Protein AF-R7QI27-F1 (afdb_monomer_lite)

Secondary structure (DSSP, 8-state):
-HHHHHHHHHHHHHHHHHHHHHHHHTTS---S---TT---HHHHHHHHHHHHHHHIIIIIHHHHHHHHGGG-GGGGSHHHHHHHHHHHHSPPPTHHHHHHHHTT-HHHHHHHHHHHHHHHHHHHHHHHHHHHHHHHHHT-

pLDDT: mean 74.6, std 14.25, range [37.72, 90.75]

Radius of gyration: 18.49 Å; chains: 1; bounding box: 45×27×55 Å

Structure (mmCIF, N/CA/C/O backbone):
data_AF-R7QI27-F1
#
_entry.id   AF-R7QI27-F1
#
loop_
_atom_site.group_PDB
_atom_site.id
_atom_site.type_symbol
_atom_site.label_atom_id
_atom_site.label_alt_id
_atom_site.label_comp_id
_atom_site.label_asym_id
_atom_site.label_entity_id
_atom_site.label_seq_id
_atom_site.pdbx_PDB_ins_code
_atom_site.Cartn_x
_atom_site.Cartn_y
_atom_site.Cartn_z
_atom_site.occupancy
_atom_site.B_iso_or_equiv
_atom_site.auth_seq_id
_atom_site.auth_comp_id
_atom_site.auth_asym_id
_atom_site.auth_atom_id
_atom_site.pdbx_PDB_model_num
ATOM 1 N N . MET A 1 1 ? -4.244 11.883 -16.185 1.00 49.12 1 MET A N 1
ATOM 2 C CA . MET A 1 1 ? -4.451 12.188 -14.748 1.00 49.12 1 MET A CA 1
ATOM 3 C C . MET A 1 1 ? -5.918 12.155 -14.325 1.00 49.12 1 MET A C 1
ATOM 5 O O . MET A 1 1 ? -6.223 11.434 -13.387 1.00 49.12 1 MET A O 1
ATOM 9 N N . PHE A 1 2 ? -6.829 12.862 -15.005 1.00 56.78 2 PHE A N 1
ATOM 10 C CA . PHE A 1 2 ? -8.243 12.945 -14.595 1.00 56.78 2 PHE A CA 1
ATOM 11 C C . PHE A 1 2 ? -8.963 11.580 -14.557 1.00 56.78 2 PHE A C 1
ATOM 13 O O . PHE A 1 2 ? -9.609 11.256 -13.568 1.00 56.78 2 PHE A O 1
ATOM 20 N N . SER A 1 3 ? -8.750 10.721 -15.561 1.00 50.72 3 SER A N 1
ATOM 21 C CA . SER A 1 3 ? -9.320 9.362 -15.581 1.00 50.72 3 SER A CA 1
ATOM 22 C C . SER A 1 3 ? -8.755 8.452 -14.484 1.00 50.72 3 SER A C 1
ATOM 24 O O . SER A 1 3 ? -9.487 7.648 -13.924 1.00 50.72 3 SER A O 1
ATOM 26 N N . ALA A 1 4 ? -7.476 8.604 -14.115 1.00 54.66 4 ALA A N 1
ATOM 27 C CA . ALA A 1 4 ? -6.873 7.838 -13.020 1.00 54.66 4 ALA A CA 1
ATOM 28 C C . ALA A 1 4 ? -7.435 8.269 -11.656 1.00 54.66 4 ALA A C 1
ATOM 30 O O . ALA A 1 4 ? -7.726 7.420 -10.820 1.00 54.66 4 ALA A O 1
ATOM 31 N N . LEU A 1 5 ? -7.664 9.572 -11.462 1.00 57.69 5 LEU A N 1
ATOM 32 C CA . LEU A 1 5 ? -8.346 10.106 -10.280 1.00 57.69 5 LEU A CA 1
ATOM 33 C C . LEU A 1 5 ? -9.806 9.642 -10.200 1.00 57.69 5 LEU A C 1
ATOM 35 O O . LEU A 1 5 ? -10.283 9.329 -9.113 1.00 57.69 5 LEU A O 1
ATOM 39 N N . GLN A 1 6 ? -10.501 9.548 -11.335 1.00 61.34 6 GLN A N 1
ATOM 40 C CA . GLN A 1 6 ? -11.878 9.056 -11.400 1.00 61.34 6 GLN A CA 1
ATOM 41 C C . GLN A 1 6 ? -11.967 7.560 -11.057 1.00 61.34 6 GLN A C 1
ATOM 43 O O . GLN A 1 6 ? -12.797 7.164 -10.237 1.00 61.34 6 GLN A O 1
ATOM 48 N N . THR A 1 7 ? -11.071 6.738 -11.611 1.00 65.81 7 THR A N 1
ATOM 49 C CA . THR A 1 7 ? -10.978 5.309 -11.277 1.00 65.81 7 THR A CA 1
ATOM 50 C C . THR A 1 7 ? -10.586 5.108 -9.816 1.00 65.81 7 THR A C 1
ATOM 52 O O . THR A 1 7 ? -11.223 4.315 -9.122 1.00 65.81 7 THR A O 1
ATOM 55 N N . LEU A 1 8 ? -9.615 5.878 -9.310 1.00 59.06 8 LEU A N 1
ATOM 56 C CA . LEU A 1 8 ? -9.258 5.874 -7.892 1.00 59.06 8 LEU A CA 1
ATOM 57 C C . LEU A 1 8 ? -10.476 6.218 -7.036 1.00 59.06 8 LEU A C 1
ATOM 59 O O . LEU A 1 8 ? -10.808 5.432 -6.160 1.00 59.06 8 LEU A O 1
ATOM 63 N N . GLY A 1 9 ? -11.196 7.303 -7.341 1.00 60.84 9 GLY A N 1
ATOM 64 C CA . GLY A 1 9 ? -12.394 7.735 -6.615 1.00 60.84 9 GLY A CA 1
ATOM 65 C C . GLY A 1 9 ? -13.500 6.677 -6.554 1.00 60.84 9 GLY A C 1
ATOM 66 O O . GLY A 1 9 ? -14.104 6.491 -5.498 1.00 60.84 9 GLY A O 1
ATOM 67 N N . SER A 1 10 ? -13.714 5.914 -7.631 1.00 64.12 10 SER A N 1
ATOM 68 C CA . SER A 1 10 ? -14.686 4.808 -7.630 1.00 64.12 10 SER A CA 1
ATOM 69 C C . SER A 1 10 ? -14.330 3.692 -6.631 1.00 64.12 10 SER A C 1
ATOM 71 O O . SER A 1 10 ? -15.219 3.118 -6.003 1.00 64.12 10 SER A O 1
ATOM 73 N N . GLY A 1 11 ? -13.035 3.460 -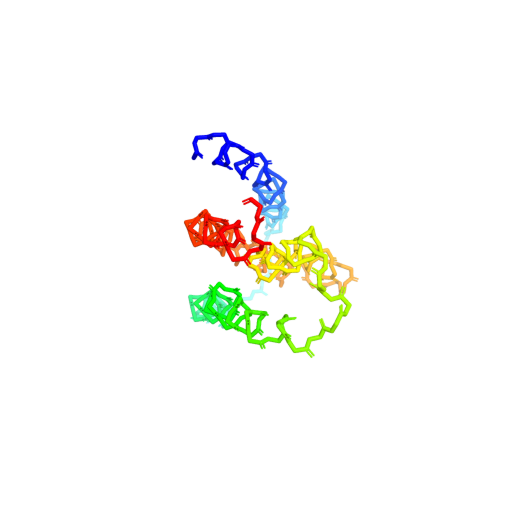6.382 1.00 61.09 11 GLY A N 1
ATOM 74 C CA . GLY A 1 11 ? -12.541 2.500 -5.389 1.00 61.09 11 GLY A CA 1
ATOM 75 C C . GLY A 1 11 ? -12.686 2.944 -3.925 1.00 61.09 11 GLY A C 1
ATOM 76 O O . GLY A 1 11 ? -12.561 2.112 -3.025 1.00 61.09 11 GLY A O 1
ATOM 77 N N . TYR A 1 12 ? -12.979 4.224 -3.654 1.00 65.75 12 TYR A N 1
ATOM 78 C CA . TYR A 1 12 ? -13.211 4.726 -2.285 1.00 65.75 12 TYR A CA 1
ATOM 79 C C . TYR A 1 12 ? -14.634 4.505 -1.801 1.00 65.75 12 TYR A C 1
ATOM 81 O O . TYR A 1 12 ? -14.857 4.472 -0.591 1.00 65.75 12 TYR A O 1
ATOM 89 N N . SER A 1 13 ? -15.593 4.369 -2.719 1.00 68.75 13 SER A N 1
ATOM 90 C CA . SER A 1 13 ? -17.008 4.238 -2.373 1.00 68.75 13 SER A CA 1
ATOM 91 C C . SER A 1 13 ? -17.271 3.078 -1.392 1.00 68.75 13 SER A C 1
ATOM 93 O O . SER A 1 13 ? -17.897 3.328 -0.360 1.00 68.75 13 SER A O 1
ATOM 95 N N . PRO A 1 14 ? -16.704 1.865 -1.576 1.00 67.06 14 PRO A N 1
ATOM 96 C CA . PRO A 1 14 ? -16.875 0.770 -0.618 1.00 67.06 14 PRO A CA 1
ATOM 97 C C . PRO A 1 14 ? -16.292 1.073 0.769 1.00 67.06 14 PRO A C 1
ATOM 99 O O . PRO A 1 14 ? -16.938 0.782 1.773 1.00 67.06 14 PRO A O 1
ATOM 102 N N . ALA A 1 15 ? -15.119 1.716 0.852 1.00 64.38 15 ALA A N 1
ATOM 103 C CA . ALA A 1 15 ? -14.522 2.114 2.133 1.00 64.38 15 ALA A CA 1
ATOM 104 C C . ALA A 1 15 ? -15.376 3.153 2.864 1.00 64.38 15 ALA A C 1
ATOM 106 O O . ALA A 1 15 ? -15.593 3.039 4.070 1.00 64.38 15 ALA A O 1
ATOM 107 N N . ALA A 1 16 ? -15.869 4.157 2.136 1.00 65.31 16 ALA A N 1
ATOM 108 C CA . ALA A 1 16 ? -16.729 5.191 2.692 1.00 65.31 16 ALA A CA 1
ATOM 109 C C . ALA A 1 16 ? -18.035 4.591 3.228 1.00 65.31 16 ALA A C 1
ATOM 111 O O . ALA A 1 16 ? -18.414 4.884 4.361 1.00 65.31 16 ALA A O 1
ATOM 112 N N . VAL A 1 17 ? -18.674 3.696 2.464 1.00 73.31 17 VAL A N 1
ATOM 113 C CA . VAL A 1 17 ? -19.886 2.975 2.883 1.00 73.31 17 VAL A CA 1
ATOM 114 C C . VAL A 1 17 ? -19.615 2.096 4.101 1.00 73.31 17 VAL A C 1
ATOM 116 O O . VAL A 1 17 ? -20.404 2.114 5.038 1.00 73.31 17 VAL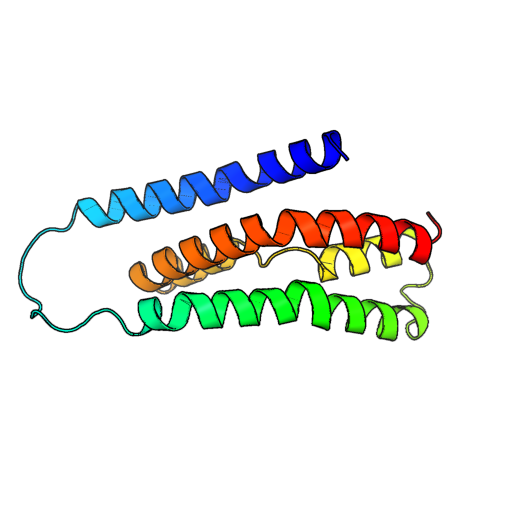 A O 1
ATOM 119 N N . LEU A 1 18 ? -18.492 1.378 4.143 1.00 68.56 18 LEU A N 1
ATOM 120 C CA . LEU A 1 18 ? -18.145 0.496 5.260 1.00 68.56 18 LEU A CA 1
ATOM 121 C C . LEU A 1 18 ? -17.890 1.282 6.555 1.00 68.56 18 LEU A C 1
ATOM 123 O O . LEU A 1 18 ? -18.286 0.852 7.638 1.00 68.56 18 LEU A O 1
ATOM 127 N N . ILE A 1 19 ? -17.301 2.473 6.453 1.00 66.31 19 ILE A N 1
ATOM 128 C CA . ILE A 1 19 ? -17.105 3.377 7.595 1.00 66.31 19 ILE A CA 1
ATOM 129 C C . ILE A 1 19 ? -18.412 4.017 8.035 1.00 66.31 19 ILE A C 1
ATOM 131 O O . ILE A 1 19 ? -18.650 4.118 9.237 1.00 66.31 19 ILE A O 1
ATOM 135 N N . LEU A 1 20 ? -19.261 4.432 7.096 1.00 66.25 20 LEU A N 1
ATOM 136 C CA . LEU A 1 20 ? -20.600 4.934 7.398 1.00 66.25 20 LEU A CA 1
ATOM 137 C C . LEU A 1 20 ? -21.441 3.857 8.087 1.00 66.25 20 LEU A C 1
ATOM 139 O O . LEU A 1 20 ? -22.011 4.126 9.139 1.00 66.25 20 LEU A O 1
ATOM 143 N N . ALA A 1 21 ? -21.446 2.633 7.562 1.00 68.50 21 ALA A N 1
ATOM 144 C CA . ALA A 1 21 ? -22.136 1.488 8.145 1.00 68.50 21 ALA A CA 1
ATOM 145 C C . ALA A 1 21 ? -21.595 1.156 9.543 1.00 68.50 21 ALA A C 1
ATOM 147 O O . ALA A 1 21 ? -22.374 1.044 10.487 1.00 68.50 21 ALA A O 1
ATOM 148 N N . GLY A 1 22 ? -20.270 1.095 9.713 1.00 64.38 22 GLY A N 1
ATOM 149 C CA . GLY A 1 22 ? -19.646 0.893 11.022 1.00 64.38 22 GLY A CA 1
ATOM 150 C C . GLY A 1 22 ? -19.937 2.034 12.005 1.00 64.38 22 GLY A C 1
ATOM 151 O O . GLY A 1 22 ? -20.145 1.798 13.192 1.00 64.38 22 GLY A O 1
ATOM 152 N N . SER A 1 23 ? -20.010 3.280 11.527 1.00 59.34 23 SER A N 1
ATOM 153 C CA . SER A 1 23 ? -20.334 4.445 12.358 1.00 59.34 23 SER A CA 1
ATOM 154 C C . SER A 1 23 ? -21.815 4.523 12.734 1.00 59.34 23 SER A C 1
ATOM 156 O O . SER A 1 23 ? -22.126 5.037 13.807 1.00 59.34 23 SER A O 1
ATOM 158 N N . LEU A 1 24 ? -22.717 4.046 11.873 1.00 61.09 24 LEU A N 1
ATOM 159 C CA . LEU A 1 24 ? -24.152 3.961 12.146 1.00 61.09 24 LEU A CA 1
ATOM 160 C C . LEU A 1 24 ? -24.464 2.808 13.104 1.00 61.09 24 LEU A C 1
ATOM 162 O O . LEU A 1 24 ? -25.204 3.014 14.062 1.00 61.09 24 LEU A O 1
ATOM 166 N N . ALA A 1 25 ? -23.837 1.642 12.915 1.00 60.12 25 ALA A N 1
ATOM 167 C CA . ALA A 1 25 ? -23.970 0.497 13.818 1.00 60.12 25 ALA A CA 1
ATOM 168 C C . ALA A 1 25 ? -23.556 0.849 15.259 1.00 60.12 25 ALA A C 1
ATOM 170 O O . ALA A 1 25 ? -24.221 0.459 16.213 1.00 60.12 25 ALA A O 1
ATOM 171 N N . ARG A 1 26 ? -22.523 1.685 15.421 1.00 57.59 26 ARG A N 1
ATOM 172 C CA . ARG A 1 26 ? -22.037 2.144 16.733 1.00 57.59 26 ARG A CA 1
ATOM 173 C C . ARG A 1 26 ? -23.018 3.045 17.492 1.00 57.59 26 ARG A C 1
ATOM 175 O O . ARG A 1 26 ? -22.868 3.219 18.693 1.00 57.59 26 ARG A O 1
ATOM 182 N N . LYS A 1 27 ? -24.000 3.655 16.817 1.00 49.34 27 LYS A N 1
ATOM 183 C CA . LYS A 1 27 ? -24.961 4.577 17.449 1.00 49.34 27 LYS A CA 1
ATOM 184 C C . LYS A 1 27 ? -26.180 3.870 18.055 1.00 49.34 27 LYS A C 1
ATOM 186 O O . LYS A 1 27 ? -26.970 4.528 18.722 1.00 49.34 27 LYS A O 1
ATOM 191 N N . VAL A 1 28 ? -26.330 2.562 17.832 1.00 47.75 28 VAL A N 1
ATOM 192 C CA . VAL A 1 28 ? -27.443 1.756 18.370 1.00 47.75 28 VAL A CA 1
ATOM 193 C C . VAL A 1 28 ? -27.161 1.271 19.800 1.00 47.75 28 VAL A C 1
ATOM 195 O O . VAL A 1 28 ? -28.078 0.859 20.502 1.00 47.75 28 VAL A O 1
ATOM 198 N N . GLU A 1 29 ? -25.927 1.408 20.289 1.00 48.12 29 GLU A N 1
ATOM 199 C CA . GLU A 1 29 ? -25.576 1.101 21.677 1.00 48.12 29 GLU A CA 1
ATOM 200 C C . GLU A 1 29 ? -25.478 2.394 22.508 1.00 48.12 29 GLU A C 1
ATOM 202 O O . GLU A 1 29 ? -24.510 3.145 22.430 1.00 48.12 29 GLU A O 1
ATOM 207 N N . THR A 1 30 ? -26.499 2.690 23.315 1.00 45.38 30 THR A N 1
ATOM 208 C CA . THR A 1 30 ? -26.415 3.607 24.473 1.00 45.38 30 THR A CA 1
ATOM 209 C C . THR A 1 30 ? -27.428 3.164 25.539 1.00 45.38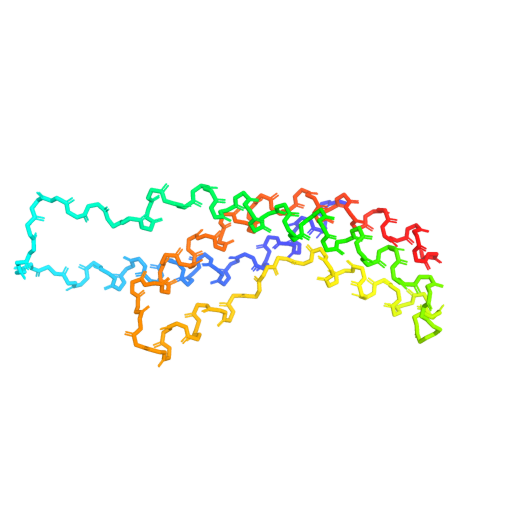 30 THR A C 1
ATOM 211 O O . THR A 1 30 ? -28.505 2.712 25.156 1.00 45.38 30 THR A O 1
ATOM 214 N N . PRO A 1 31 ? -27.219 3.394 26.854 1.00 54.16 31 PRO A N 1
ATOM 215 C CA . PRO A 1 31 ? -25.973 3.539 27.619 1.00 54.16 31 PRO A CA 1
ATOM 216 C C . PRO A 1 31 ? -26.010 2.765 28.964 1.00 54.16 31 PRO A C 1
ATOM 218 O O . PRO A 1 31 ? -26.871 3.031 29.794 1.00 54.16 31 PRO A O 1
ATOM 221 N N . THR A 1 32 ? -25.016 1.934 29.289 1.00 43.31 32 THR A N 1
ATOM 222 C CA . THR A 1 32 ? -24.729 1.620 30.707 1.00 43.31 32 THR A CA 1
ATOM 223 C C . THR A 1 32 ? -23.255 1.297 30.923 1.00 43.31 32 THR A C 1
ATOM 225 O O . THR A 1 32 ? -22.777 0.240 30.534 1.00 43.31 32 THR A O 1
ATOM 228 N N . SER A 1 33 ? -22.591 2.204 31.644 1.00 45.28 33 SER A N 1
ATOM 229 C CA . SER A 1 33 ? -21.391 1.970 32.456 1.00 45.28 33 SER A CA 1
ATOM 230 C C . SER A 1 33 ? -20.040 1.785 31.748 1.00 45.28 33 SER A C 1
ATOM 232 O O . SER A 1 33 ? -19.539 0.675 31.616 1.00 45.28 33 SER A O 1
ATOM 234 N N . SER A 1 34 ? -19.354 2.900 31.485 1.00 40.25 34 SER A N 1
ATOM 235 C CA . SER A 1 34 ? -17.894 2.971 31.661 1.00 40.25 34 SER A CA 1
ATOM 236 C C . SER A 1 34 ? -17.451 4.426 31.867 1.00 40.25 34 SER A C 1
ATOM 238 O O . SER A 1 34 ? -17.920 5.334 31.187 1.00 40.25 34 SER A O 1
ATOM 240 N N . ALA A 1 35 ? -16.600 4.623 32.871 1.00 40.41 35 ALA A N 1
ATOM 241 C CA . ALA A 1 35 ? -16.184 5.875 33.498 1.00 40.41 35 ALA A CA 1
ATOM 242 C C . ALA A 1 35 ? -15.626 6.974 32.553 1.00 40.41 35 ALA A C 1
ATOM 244 O O . ALA A 1 35 ? -15.104 6.672 31.477 1.00 40.41 35 ALA A O 1
ATOM 245 N N . PRO A 1 36 ? -15.653 8.257 32.977 1.00 37.72 36 PRO A N 1
ATOM 246 C CA . PRO A 1 36 ? -15.008 9.359 32.267 1.00 37.72 36 PRO A CA 1
ATOM 247 C C . PRO A 1 36 ? -13.482 9.240 32.407 1.00 37.72 36 PRO A C 1
ATOM 249 O O . PRO A 1 36 ? -12.913 9.634 33.420 1.00 37.72 36 PRO A O 1
ATOM 252 N N . GLY A 1 37 ? -12.802 8.668 31.410 1.00 41.16 37 GLY A N 1
ATOM 253 C CA . GLY A 1 37 ? -11.335 8.607 31.422 1.00 41.16 37 GLY A CA 1
ATOM 254 C C . GLY A 1 37 ? -10.675 7.778 30.322 1.00 41.16 37 GLY A C 1
ATOM 255 O O . GLY A 1 37 ? -9.548 8.082 29.939 1.00 41.16 37 GLY A O 1
ATOM 256 N N . GLU A 1 38 ? -11.350 6.782 29.746 1.00 40.03 38 GLU A N 1
ATOM 257 C CA . GLU A 1 38 ? -10.756 5.964 28.680 1.00 40.03 38 GLU A CA 1
ATOM 258 C C . GLU A 1 38 ? -11.003 6.564 27.294 1.00 40.03 38 GLU A C 1
ATOM 260 O O . GLU A 1 38 ? -11.748 6.044 26.464 1.00 40.03 38 GLU A O 1
ATOM 265 N N . VAL A 1 39 ? -10.321 7.672 27.007 1.00 48.38 39 VAL A N 1
ATOM 266 C CA . VAL A 1 39 ? -10.056 8.050 25.616 1.00 48.38 39 VAL A CA 1
ATOM 267 C C . VAL A 1 39 ? -9.188 6.930 25.045 1.00 48.38 39 VAL A C 1
ATOM 269 O O . VAL A 1 39 ? -7.998 6.853 25.352 1.00 48.38 39 VAL A O 1
ATOM 272 N N . SER A 1 40 ? -9.803 5.999 24.306 1.00 53.66 40 SER A N 1
ATOM 273 C CA . SER A 1 40 ? -9.177 4.758 23.848 1.00 53.66 40 SER A CA 1
ATOM 274 C C . SER A 1 40 ? -7.787 5.062 23.288 1.00 53.66 40 SER A C 1
ATOM 276 O O . SER A 1 40 ? -7.661 5.800 22.313 1.00 53.66 40 SER A O 1
ATOM 278 N N . SER A 1 41 ? -6.736 4.511 23.899 1.00 50.72 41 SER A N 1
ATOM 279 C CA . SER A 1 41 ? -5.315 4.743 23.569 1.00 50.72 41 SER A CA 1
ATOM 280 C C . SER A 1 41 ? -4.977 4.599 22.073 1.00 50.72 41 SER A C 1
ATOM 282 O O . SER A 1 41 ? -3.982 5.134 21.582 1.00 50.72 41 SER A O 1
ATOM 284 N N . LEU A 1 42 ? -5.848 3.914 21.333 1.00 53.94 42 LEU A N 1
ATOM 285 C CA . LEU A 1 42 ? -5.858 3.767 19.885 1.00 53.94 42 LEU A CA 1
ATOM 286 C C . LEU A 1 42 ? -6.133 5.088 19.141 1.00 53.94 42 LEU A C 1
ATOM 288 O O . LEU A 1 42 ? -5.443 5.364 18.166 1.00 53.94 42 LEU A O 1
ATOM 292 N N . GLN A 1 43 ? -7.047 5.944 19.619 1.00 54.88 43 GLN A N 1
ATOM 293 C CA . GLN A 1 43 ? -7.334 7.264 19.032 1.00 54.88 43 GLN A CA 1
ATOM 294 C C . GLN A 1 43 ? -6.131 8.211 19.112 1.00 54.88 43 GLN A C 1
ATOM 296 O O . GLN A 1 43 ? -5.803 8.865 18.126 1.00 54.88 43 GLN A O 1
ATOM 301 N N . LEU A 1 44 ? -5.415 8.226 20.241 1.00 55.56 44 LEU A N 1
ATOM 302 C CA . LEU A 1 44 ? -4.175 9.001 20.401 1.00 55.56 44 LEU A CA 1
ATOM 303 C C . LEU A 1 44 ? -3.030 8.490 19.507 1.00 55.56 44 LEU A C 1
ATOM 305 O O . LEU A 1 44 ? -2.127 9.248 19.154 1.00 55.56 44 LEU A O 1
ATOM 309 N N . ARG A 1 45 ? -3.061 7.211 19.112 1.00 68.31 45 ARG A N 1
ATOM 310 C CA . ARG A 1 45 ? -2.059 6.589 18.230 1.00 68.31 45 ARG A CA 1
ATOM 311 C C . ARG A 1 45 ? -2.422 6.646 16.745 1.00 68.31 45 ARG A C 1
ATOM 313 O O . ARG A 1 45 ? -1.538 6.410 15.923 1.00 68.31 45 ARG A O 1
ATOM 320 N N . MET A 1 46 ? -3.661 7.007 16.399 1.00 70.12 46 MET A N 1
ATOM 321 C CA . MET A 1 46 ? -4.155 7.132 15.020 1.00 70.12 46 MET A CA 1
ATOM 322 C C . MET A 1 46 ? -3.195 7.882 14.083 1.00 70.12 46 MET A C 1
ATOM 324 O O . MET A 1 46 ? -2.806 7.295 13.075 1.00 70.12 46 MET A O 1
ATOM 328 N N . PRO A 1 47 ? -2.745 9.122 14.379 1.00 79.31 47 PRO A N 1
ATOM 329 C CA . PRO A 1 47 ? -1.899 9.862 13.442 1.00 79.31 47 PRO A CA 1
ATOM 330 C C . PRO A 1 47 ? -0.530 9.200 13.251 1.00 79.31 47 PRO A C 1
ATOM 332 O O . PRO A 1 47 ? -0.035 9.123 12.131 1.00 79.31 47 PRO A O 1
ATOM 335 N N . ARG A 1 48 ? 0.062 8.647 14.320 1.00 83.62 48 ARG A N 1
ATOM 336 C CA . ARG A 1 48 ? 1.344 7.928 14.237 1.00 83.62 48 ARG A CA 1
ATOM 337 C C . ARG A 1 48 ? 1.223 6.658 13.397 1.00 83.62 48 ARG A C 1
ATOM 339 O O . ARG A 1 48 ? 2.104 6.391 12.587 1.00 83.62 48 ARG A O 1
ATOM 346 N N . LEU A 1 49 ? 0.135 5.904 13.562 1.00 82.25 49 LEU A N 1
ATOM 347 C CA . LEU A 1 49 ? -0.138 4.701 12.772 1.00 82.25 49 LEU A CA 1
ATOM 348 C C . LEU A 1 49 ? -0.377 5.035 11.299 1.00 82.25 49 LEU A C 1
ATOM 350 O O . LEU A 1 49 ? 0.212 4.392 10.439 1.00 82.25 49 LEU A O 1
ATOM 354 N N . VAL A 1 50 ? -1.177 6.062 11.002 1.00 84.81 50 VAL A N 1
ATOM 355 C CA . VAL A 1 50 ? -1.419 6.522 9.626 1.00 84.81 50 VAL A CA 1
ATOM 356 C C . VAL A 1 50 ? -0.108 6.917 8.950 1.00 84.81 50 VAL A C 1
ATOM 358 O O . VAL A 1 50 ? 0.149 6.475 7.831 1.00 84.81 50 VAL A O 1
ATOM 361 N N . ILE A 1 51 ? 0.742 7.698 9.624 1.00 86.94 51 ILE A N 1
ATOM 362 C CA . ILE A 1 51 ? 2.049 8.106 9.091 1.00 86.94 51 ILE A CA 1
ATOM 363 C C . ILE A 1 51 ? 2.946 6.885 8.868 1.00 86.94 51 ILE A C 1
ATOM 365 O O . ILE A 1 51 ? 3.495 6.730 7.781 1.00 86.94 51 ILE A O 1
ATOM 369 N N . ALA A 1 52 ? 3.062 5.991 9.854 1.00 87.00 52 ALA A N 1
ATOM 370 C CA . ALA A 1 52 ? 3.896 4.795 9.742 1.00 87.00 52 ALA A CA 1
ATOM 371 C C . ALA A 1 52 ? 3.448 3.882 8.589 1.00 87.00 52 ALA A C 1
ATOM 373 O O . ALA A 1 52 ? 4.279 3.443 7.795 1.00 87.00 52 ALA A O 1
ATOM 374 N N . ILE A 1 53 ? 2.139 3.641 8.456 1.00 87.12 53 ILE A N 1
ATOM 375 C CA . ILE A 1 53 ? 1.570 2.853 7.356 1.00 87.12 53 ILE A CA 1
ATOM 376 C C . ILE A 1 53 ? 1.844 3.545 6.020 1.00 87.12 53 ILE A C 1
ATOM 378 O O . ILE A 1 53 ? 2.275 2.884 5.079 1.00 87.12 53 ILE A O 1
ATOM 382 N N . SER A 1 54 ? 1.645 4.863 5.947 1.00 86.88 54 SER A N 1
ATOM 383 C CA . SER A 1 54 ? 1.842 5.637 4.717 1.00 86.88 54 SER A CA 1
ATOM 384 C C . SER A 1 54 ? 3.302 5.625 4.262 1.00 86.88 54 SER A C 1
ATOM 386 O O . SER A 1 54 ? 3.567 5.370 3.094 1.00 86.88 54 SER A O 1
ATOM 388 N N . ILE A 1 55 ? 4.262 5.824 5.170 1.00 88.94 55 ILE A N 1
ATOM 389 C CA . ILE A 1 55 ? 5.697 5.752 4.853 1.00 88.94 55 ILE A CA 1
ATOM 390 C C . ILE A 1 55 ? 6.070 4.339 4.403 1.00 88.94 55 ILE A C 1
ATOM 392 O O . ILE A 1 55 ? 6.726 4.157 3.377 1.00 88.94 55 ILE A O 1
ATOM 396 N N . CYS A 1 56 ? 5.634 3.322 5.146 1.00 88.81 56 CYS A N 1
ATOM 397 C CA . CYS A 1 56 ? 5.977 1.943 4.830 1.00 88.81 56 CYS A CA 1
ATOM 398 C C . CYS A 1 56 ? 5.422 1.525 3.458 1.00 88.81 56 CYS A C 1
ATOM 400 O O . CYS A 1 56 ? 6.131 0.907 2.667 1.00 88.81 56 CYS A O 1
ATOM 402 N N . ARG A 1 57 ? 4.184 1.925 3.138 1.00 88.12 57 ARG A N 1
ATOM 403 C CA . ARG A 1 57 ? 3.513 1.572 1.881 1.00 88.12 57 ARG A CA 1
ATOM 404 C C . ARG A 1 57 ? 3.940 2.407 0.686 1.00 88.12 57 ARG A C 1
ATOM 406 O O . ARG A 1 57 ? 4.188 1.839 -0.364 1.00 88.12 57 ARG A O 1
ATOM 413 N N . PHE A 1 58 ? 4.030 3.725 0.820 1.00 88.06 58 PHE A N 1
ATOM 414 C CA . PHE A 1 58 ? 4.261 4.607 -0.328 1.00 88.06 58 PHE A CA 1
ATOM 415 C C . PHE A 1 58 ? 5.735 4.965 -0.545 1.00 88.06 58 PHE A C 1
ATOM 417 O O . PHE A 1 58 ? 6.056 5.571 -1.563 1.00 88.06 58 PHE A O 1
ATOM 424 N N . ILE A 1 59 ? 6.632 4.596 0.378 1.00 88.81 59 ILE A N 1
ATOM 425 C CA . ILE A 1 59 ? 8.072 4.872 0.265 1.00 88.81 59 ILE A CA 1
ATOM 426 C C . ILE A 1 59 ? 8.882 3.579 0.368 1.00 88.81 59 ILE A C 1
ATOM 428 O O . ILE A 1 59 ? 9.571 3.213 -0.579 1.00 88.81 59 ILE A O 1
ATOM 432 N N . ILE A 1 60 ? 8.794 2.859 1.492 1.00 90.75 60 ILE A N 1
ATOM 433 C CA . ILE A 1 60 ? 9.681 1.709 1.751 1.00 90.75 60 ILE A CA 1
ATOM 434 C C . ILE A 1 60 ? 9.407 0.561 0.771 1.00 90.75 60 ILE A C 1
ATOM 436 O O . ILE A 1 60 ? 10.335 0.069 0.130 1.00 90.75 60 ILE A O 1
ATOM 440 N N . LEU A 1 61 ? 8.144 0.151 0.627 1.00 90.38 61 LEU A N 1
ATOM 441 C CA . LEU A 1 61 ? 7.750 -0.932 -0.278 1.00 90.38 61 LEU A CA 1
ATOM 442 C C . LEU A 1 61 ? 8.123 -0.677 -1.752 1.00 90.38 61 LEU A C 1
ATOM 444 O O . LEU A 1 61 ? 8.758 -1.549 -2.345 1.00 90.38 61 LEU A O 1
ATOM 448 N N . PRO A 1 62 ? 7.790 0.478 -2.363 1.00 88.94 62 PRO A N 1
ATOM 449 C CA . PRO A 1 62 ? 8.148 0.735 -3.755 1.00 88.94 62 PRO A CA 1
ATOM 450 C C . PRO A 1 62 ? 9.661 0.855 -3.960 1.00 88.94 62 PRO A C 1
ATOM 452 O O . PRO A 1 62 ? 10.167 0.368 -4.969 1.00 88.94 62 PRO A O 1
ATOM 455 N N . LEU A 1 63 ? 10.411 1.411 -3.000 1.00 89.31 63 LEU A N 1
ATOM 456 C CA . LEU A 1 63 ? 11.877 1.412 -3.062 1.00 89.31 63 LEU A CA 1
ATOM 457 C C . LEU A 1 63 ? 12.447 -0.010 -3.034 1.00 89.31 63 LEU A C 1
ATOM 459 O O . LEU A 1 63 ? 13.318 -0.340 -3.838 1.00 89.31 63 LEU A O 1
ATOM 463 N N . LEU A 1 64 ? 11.934 -0.873 -2.153 1.00 90.50 64 LEU A N 1
ATOM 464 C CA . LEU A 1 64 ? 12.314 -2.285 -2.125 1.00 90.50 64 LEU A CA 1
ATOM 465 C C . LEU A 1 64 ? 11.978 -2.981 -3.445 1.00 90.50 64 LEU A C 1
ATOM 467 O O . LEU A 1 64 ? 12.820 -3.703 -3.972 1.00 90.50 64 LEU A O 1
ATOM 471 N N . ALA A 1 65 ? 10.798 -2.734 -4.015 1.00 88.88 65 ALA A N 1
ATOM 472 C CA . ALA A 1 65 ? 10.405 -3.306 -5.298 1.00 88.88 65 ALA A CA 1
ATOM 473 C C . ALA A 1 65 ? 11.361 -2.879 -6.426 1.00 88.88 65 ALA A C 1
ATOM 475 O O . ALA A 1 65 ? 11.865 -3.736 -7.147 1.00 88.88 65 ALA A O 1
ATOM 476 N N . ILE A 1 66 ? 11.705 -1.590 -6.527 1.00 88.00 66 ILE A N 1
ATOM 477 C CA . ILE A 1 66 ? 12.673 -1.079 -7.516 1.00 88.00 66 ILE A CA 1
ATOM 478 C C . ILE A 1 66 ? 14.054 -1.728 -7.344 1.00 88.00 66 ILE A C 1
ATOM 480 O O . ILE A 1 66 ? 14.730 -2.010 -8.332 1.00 88.00 66 ILE A O 1
ATOM 484 N N . LEU A 1 67 ? 14.482 -1.994 -6.108 1.00 89.62 67 LEU A N 1
ATOM 485 C CA . LEU A 1 67 ? 15.767 -2.639 -5.833 1.00 89.62 67 LEU A CA 1
ATOM 486 C C . LEU A 1 67 ? 15.752 -4.147 -6.129 1.00 89.62 67 LEU A C 1
ATOM 488 O O . LEU A 1 67 ? 16.761 -4.695 -6.577 1.00 89.62 67 LEU A O 1
ATOM 492 N N . VAL A 1 68 ? 14.647 -4.837 -5.854 1.00 89.75 68 VAL A N 1
ATOM 493 C CA . VAL A 1 68 ? 14.551 -6.300 -5.979 1.00 89.75 68 VAL A CA 1
ATOM 494 C C . VAL A 1 68 ? 14.219 -6.724 -7.407 1.00 89.75 68 VAL A C 1
ATOM 496 O O . VAL A 1 68 ? 14.802 -7.691 -7.892 1.00 89.75 68 VAL A O 1
ATOM 499 N N . ILE A 1 69 ? 13.342 -5.996 -8.105 1.00 88.06 69 ILE A N 1
ATOM 500 C CA . ILE A 1 69 ? 12.847 -6.374 -9.437 1.00 88.06 69 ILE A CA 1
ATOM 501 C C . ILE A 1 69 ? 13.971 -6.641 -10.453 1.00 88.06 69 ILE A C 1
ATOM 503 O O . ILE A 1 69 ? 13.934 -7.687 -11.098 1.00 88.06 69 ILE A O 1
ATOM 507 N N . PRO A 1 70 ? 15.009 -5.791 -10.579 1.00 83.81 70 PRO A N 1
ATOM 508 C CA . PRO A 1 70 ? 16.112 -6.031 -11.511 1.00 83.81 70 PRO A CA 1
ATOM 509 C C . PRO A 1 70 ? 16.959 -7.265 -11.179 1.00 83.81 70 PRO A C 1
ATOM 511 O O . PRO A 1 70 ? 17.706 -7.738 -12.029 1.00 83.81 70 PRO A O 1
ATOM 514 N N . ARG A 1 71 ? 16.884 -7.770 -9.940 1.00 87.25 71 ARG A N 1
ATOM 515 C CA . ARG A 1 71 ? 17.691 -8.897 -9.451 1.00 87.25 71 ARG A CA 1
ATOM 516 C C . ARG A 1 71 ? 16.991 -10.249 -9.592 1.00 87.25 71 ARG A C 1
ATOM 518 O O . ARG A 1 71 ? 17.613 -11.273 -9.324 1.00 87.25 71 ARG A O 1
ATOM 525 N N . VAL A 1 72 ? 15.721 -10.272 -9.998 1.00 87.81 72 VAL A N 1
ATOM 526 C CA . VAL A 1 72 ? 14.909 -11.493 -10.074 1.00 87.81 72 VAL A CA 1
ATOM 527 C C . VAL A 1 72 ? 14.436 -11.703 -11.511 1.00 87.81 72 VAL A C 1
ATOM 529 O O . VAL A 1 72 ? 13.614 -10.955 -12.033 1.00 87.81 72 VAL A O 1
ATOM 532 N N . SER A 1 73 ? 14.934 -12.765 -12.146 1.00 81.44 73 SER A N 1
ATOM 533 C CA . SER A 1 73 ? 14.704 -13.067 -13.568 1.00 81.44 73 SER A CA 1
ATOM 534 C C . SER A 1 73 ? 13.233 -13.286 -13.939 1.00 81.44 73 SER A C 1
ATOM 536 O O . SER A 1 73 ? 12.835 -12.991 -15.065 1.00 81.44 73 SER A O 1
ATOM 538 N N . VAL A 1 74 ? 12.410 -13.749 -12.991 1.00 84.25 74 VAL A N 1
ATOM 539 C CA . VAL A 1 74 ? 10.956 -13.938 -13.166 1.00 84.25 74 VAL A CA 1
ATOM 540 C C . VAL A 1 74 ? 10.249 -12.619 -13.487 1.00 84.25 74 VAL A C 1
ATOM 542 O O . VAL A 1 74 ? 9.233 -12.611 -14.177 1.00 84.25 74 VAL A O 1
ATOM 545 N N . PHE A 1 75 ? 10.806 -11.489 -13.053 1.00 82.25 75 PHE A N 1
ATOM 546 C CA . PHE A 1 75 ? 10.243 -10.176 -13.329 1.00 82.25 75 PHE A CA 1
ATOM 547 C C . PHE A 1 75 ? 10.779 -9.565 -14.622 1.00 82.25 75 PHE A C 1
ATOM 549 O O . PHE A 1 75 ? 10.605 -8.379 -14.817 1.00 82.25 75 PHE A O 1
ATOM 556 N N . ASN A 1 76 ? 11.431 -10.296 -15.531 1.00 78.56 76 ASN A N 1
ATOM 557 C CA . ASN A 1 76 ? 11.965 -9.681 -16.754 1.00 78.56 76 ASN A CA 1
ATOM 558 C C . ASN A 1 76 ? 10.885 -9.184 -17.726 1.00 78.56 76 ASN A C 1
ATOM 560 O O . ASN A 1 76 ? 11.144 -8.260 -18.497 1.00 78.56 76 ASN A O 1
ATOM 564 N N . THR A 1 77 ? 9.673 -9.732 -17.652 1.00 85.88 77 THR A N 1
ATOM 565 C CA . THR A 1 77 ? 8.552 -9.316 -18.495 1.00 85.88 77 THR A CA 1
ATOM 566 C C . THR A 1 77 ? 8.026 -7.945 -18.047 1.00 85.88 77 THR A C 1
ATOM 568 O O . THR A 1 77 ? 7.663 -7.798 -16.876 1.00 85.88 77 THR A O 1
ATOM 571 N N . PRO A 1 78 ? 7.922 -6.943 -18.942 1.00 83.50 78 PRO A N 1
ATOM 572 C CA . PRO A 1 78 ? 7.551 -5.567 -18.581 1.00 83.50 78 PRO A CA 1
ATOM 573 C C . PRO A 1 78 ? 6.190 -5.481 -17.877 1.00 83.50 78 PRO A C 1
ATOM 575 O O . PRO A 1 78 ? 6.025 -4.731 -16.918 1.00 83.50 78 PRO A O 1
ATOM 578 N N . PHE A 1 79 ? 5.242 -6.335 -18.272 1.00 85.25 79 PHE A N 1
ATOM 579 C CA . PHE A 1 79 ? 3.935 -6.427 -17.624 1.00 85.25 79 PHE A CA 1
ATOM 580 C C . PHE A 1 79 ? 4.020 -6.905 -16.166 1.00 85.25 79 PHE A C 1
ATOM 582 O O . PHE A 1 79 ? 3.358 -6.352 -15.292 1.00 85.25 79 PHE A O 1
ATOM 589 N N . ILE A 1 80 ? 4.869 -7.898 -15.880 1.00 86.44 80 ILE A N 1
ATOM 590 C CA . ILE A 1 80 ? 5.057 -8.420 -14.520 1.00 86.44 80 ILE A CA 1
ATOM 591 C C . ILE A 1 80 ? 5.779 -7.376 -13.656 1.00 86.44 80 ILE A C 1
ATOM 593 O O . ILE A 1 80 ? 5.375 -7.159 -12.516 1.00 86.44 80 ILE A O 1
ATOM 597 N N . LYS A 1 81 ? 6.782 -6.665 -14.200 1.00 86.06 81 LYS A N 1
ATOM 598 C CA . LYS A 1 81 ? 7.426 -5.532 -13.500 1.00 86.06 81 LYS A CA 1
ATOM 599 C C . LYS A 1 81 ? 6.401 -4.489 -13.091 1.00 86.06 81 LYS A C 1
ATOM 601 O O . LYS A 1 81 ? 6.369 -4.085 -11.932 1.00 86.06 81 LYS A O 1
ATOM 606 N N . LEU A 1 82 ? 5.560 -4.076 -14.039 1.00 85.94 82 LEU A N 1
ATOM 607 C CA . LEU A 1 82 ? 4.537 -3.071 -13.797 1.00 85.94 82 LEU A CA 1
ATOM 608 C C . LEU A 1 82 ? 3.530 -3.544 -12.744 1.00 85.94 82 LEU A C 1
ATOM 610 O O . LEU A 1 82 ? 3.213 -2.780 -11.838 1.00 85.94 82 LEU A O 1
ATOM 614 N N . ALA A 1 83 ? 3.076 -4.799 -12.817 1.00 88.50 83 ALA A N 1
ATOM 615 C CA . ALA A 1 83 ? 2.146 -5.372 -11.847 1.00 88.50 83 ALA A CA 1
ATOM 616 C C . ALA A 1 83 ? 2.719 -5.383 -10.419 1.00 88.50 83 ALA A C 1
ATOM 618 O O . ALA A 1 83 ? 2.045 -4.950 -9.488 1.00 88.50 83 ALA A O 1
ATOM 619 N N . VAL A 1 84 ? 3.978 -5.800 -10.243 1.00 88.81 84 VAL A N 1
ATOM 620 C CA . VAL A 1 84 ? 4.631 -5.829 -8.921 1.00 88.81 84 VAL A CA 1
ATOM 621 C C . VAL A 1 84 ? 4.859 -4.414 -8.377 1.00 88.81 84 VAL A C 1
ATOM 623 O O . VAL A 1 84 ? 4.646 -4.166 -7.192 1.00 88.81 84 VAL A O 1
ATOM 626 N N . LEU A 1 85 ? 5.254 -3.462 -9.227 1.00 87.50 85 LEU A N 1
ATOM 627 C CA . LEU A 1 85 ? 5.409 -2.057 -8.830 1.00 87.50 85 LEU A CA 1
ATOM 628 C C . LEU A 1 85 ? 4.068 -1.417 -8.445 1.00 87.50 85 LEU A C 1
ATOM 630 O O . LEU A 1 8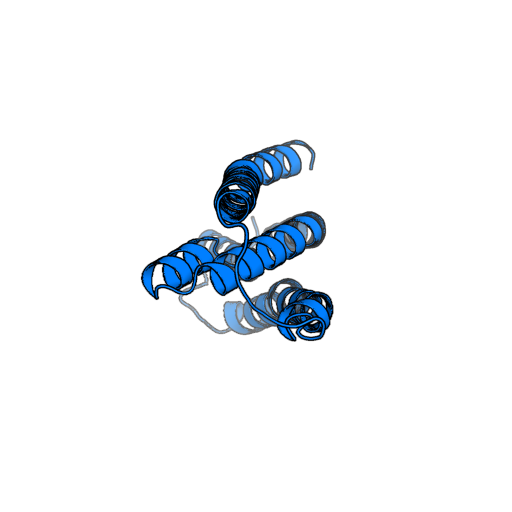5 ? 3.993 -0.670 -7.468 1.00 87.50 85 LEU A O 1
ATOM 634 N N . LEU A 1 86 ? 3.003 -1.744 -9.179 1.00 86.88 86 LEU A N 1
ATOM 635 C CA . LEU A 1 86 ? 1.636 -1.334 -8.866 1.00 86.88 86 LEU A CA 1
ATOM 636 C C . LEU A 1 86 ? 1.166 -1.900 -7.524 1.00 86.88 86 LEU A C 1
ATOM 638 O O . LEU A 1 86 ? 0.644 -1.147 -6.704 1.00 86.88 86 LEU A O 1
ATOM 642 N N . GLU A 1 87 ? 1.390 -3.189 -7.261 1.00 87.44 87 GLU A N 1
ATOM 643 C CA . GLU A 1 87 ? 1.080 -3.784 -5.956 1.00 87.44 87 GLU A CA 1
ATOM 644 C C . GLU A 1 87 ? 1.884 -3.144 -4.822 1.00 87.44 87 GLU A C 1
ATOM 646 O O . GLU A 1 87 ? 1.356 -2.938 -3.726 1.00 87.44 87 GLU A O 1
ATOM 651 N N . ALA A 1 88 ? 3.147 -2.790 -5.074 1.00 87.00 88 ALA A N 1
ATOM 652 C CA . ALA A 1 88 ? 4.011 -2.209 -4.056 1.00 87.00 88 ALA A CA 1
ATOM 653 C C . ALA A 1 88 ? 3.487 -0.858 -3.543 1.00 87.00 88 ALA A C 1
ATOM 655 O O . ALA A 1 88 ? 3.621 -0.565 -2.356 1.00 87.00 88 ALA A O 1
ATOM 656 N N . ILE A 1 89 ? 2.862 -0.055 -4.410 1.00 85.56 89 ILE A N 1
ATOM 657 C CA . ILE A 1 89 ? 2.310 1.258 -4.048 1.00 85.56 89 ILE A CA 1
ATOM 658 C C . ILE A 1 89 ? 0.815 1.226 -3.710 1.00 85.56 89 ILE A C 1
ATOM 660 O O . ILE A 1 89 ? 0.254 2.243 -3.300 1.00 85.56 89 ILE A O 1
ATOM 664 N N . MET A 1 90 ? 0.152 0.077 -3.863 1.00 83.88 90 MET A N 1
ATOM 665 C CA . MET A 1 90 ? -1.270 -0.049 -3.569 1.00 83.88 90 MET A CA 1
ATOM 666 C C . MET A 1 90 ? -1.527 0.124 -2.058 1.00 83.88 90 MET A C 1
ATOM 668 O O . MET A 1 90 ? -0.779 -0.410 -1.225 1.00 83.88 90 MET A O 1
ATOM 672 N N . PRO A 1 91 ? -2.584 0.859 -1.660 1.00 80.38 91 PRO A N 1
ATOM 673 C CA . PRO A 1 91 ? -2.953 0.992 -0.263 1.00 80.38 91 PRO A CA 1
ATOM 674 C C . PRO A 1 91 ? -3.335 -0.370 0.338 1.00 80.38 91 PRO A C 1
ATOM 676 O O . PRO A 1 91 ? -3.713 -1.296 -0.385 1.00 80.38 91 PRO A O 1
ATOM 679 N N . PRO A 1 92 ? -3.249 -0.516 1.672 1.00 78.25 92 PRO A N 1
ATOM 680 C CA . PRO A 1 92 ? -3.545 -1.780 2.335 1.00 78.25 92 PRO A CA 1
ATOM 681 C C . PRO A 1 92 ? -4.984 -2.242 2.078 1.00 78.25 92 PRO A C 1
ATOM 683 O O . PRO A 1 92 ? -5.907 -1.434 2.061 1.00 78.25 92 PRO A O 1
ATOM 686 N N . ALA A 1 93 ? -5.193 -3.552 1.953 1.00 74.75 93 ALA A N 1
ATOM 687 C CA . ALA A 1 93 ? -6.505 -4.107 1.640 1.00 74.75 93 ALA A CA 1
ATOM 688 C C . ALA A 1 93 ? -7.560 -3.821 2.728 1.00 74.75 93 ALA A C 1
ATOM 690 O O . ALA A 1 93 ? -7.340 -4.053 3.925 1.00 74.75 93 ALA A O 1
ATOM 691 N N . GLN A 1 94 ? -8.759 -3.425 2.287 1.00 74.19 94 GLN A N 1
ATOM 692 C CA . GLN A 1 94 ? -9.938 -3.210 3.141 1.00 74.19 94 GLN A CA 1
ATOM 693 C C . GLN A 1 94 ? -10.383 -4.489 3.875 1.00 74.19 94 GLN A C 1
ATOM 695 O O . GLN A 1 94 ? -11.002 -4.404 4.936 1.00 74.19 94 GLN A O 1
ATOM 700 N N . ASN A 1 95 ? -9.981 -5.667 3.381 1.00 76.56 95 ASN A N 1
ATOM 701 C CA . ASN A 1 95 ? -10.244 -6.977 3.990 1.00 76.56 95 ASN A CA 1
ATOM 702 C C . ASN A 1 95 ? -9.697 -7.105 5.424 1.00 76.56 95 ASN A C 1
ATOM 704 O O . ASN A 1 95 ? -10.200 -7.911 6.201 1.00 76.56 95 ASN A O 1
ATOM 708 N N . SER A 1 96 ? -8.722 -6.280 5.814 1.00 78.88 96 SER A N 1
ATOM 709 C CA . SER A 1 96 ? -8.237 -6.209 7.200 1.00 78.88 96 SER A CA 1
ATOM 710 C C . SER A 1 96 ? -9.333 -5.821 8.206 1.00 78.88 96 SER A C 1
ATOM 712 O O . SER A 1 96 ? -9.328 -6.301 9.337 1.00 78.88 96 SER A O 1
ATOM 714 N N . THR A 1 97 ? -10.323 -5.023 7.793 1.00 78.25 97 THR A N 1
ATOM 715 C CA . THR A 1 97 ? -11.487 -4.683 8.633 1.00 78.25 97 THR A CA 1
ATOM 716 C C . THR A 1 97 ? -12.441 -5.864 8.808 1.00 78.25 97 THR A C 1
ATOM 718 O O . THR A 1 97 ? -12.972 -6.070 9.898 1.00 78.25 97 THR A O 1
ATOM 721 N N . LEU A 1 98 ? -12.616 -6.680 7.763 1.00 77.94 98 LEU A N 1
ATOM 722 C CA . LEU A 1 98 ? -13.448 -7.883 7.804 1.00 77.94 98 LEU A CA 1
ATOM 723 C C . LEU A 1 98 ? -12.850 -8.936 8.735 1.00 77.94 98 LEU A C 1
ATOM 725 O O . LEU A 1 98 ? -13.581 -9.515 9.530 1.00 77.94 98 LEU A O 1
ATOM 729 N N . ILE A 1 99 ? -11.529 -9.131 8.696 1.00 80.88 99 ILE A N 1
ATOM 730 C CA . ILE A 1 99 ? -10.832 -10.052 9.605 1.00 80.88 99 ILE A CA 1
ATOM 731 C C . ILE A 1 99 ? -11.084 -9.653 11.066 1.00 80.88 99 ILE A C 1
ATOM 733 O O . ILE A 1 99 ? -11.461 -10.496 11.873 1.00 80.88 99 ILE A O 1
ATOM 737 N N . LEU A 1 100 ? -10.977 -8.363 11.400 1.00 80.06 100 LEU A N 1
ATOM 738 C CA . LEU A 1 100 ? -11.248 -7.873 12.759 1.00 80.06 100 LEU A CA 1
ATOM 739 C C . LEU A 1 100 ? -12.712 -8.066 13.186 1.00 80.06 100 LEU A C 1
ATOM 741 O O . LEU A 1 100 ? -12.980 -8.362 14.352 1.00 80.06 100 LEU A O 1
ATOM 745 N N . ASN A 1 101 ? -13.657 -7.944 12.251 1.00 73.06 101 ASN A N 1
ATOM 746 C CA . ASN A 1 101 ? -15.061 -8.263 12.512 1.00 73.06 101 ASN A CA 1
ATOM 747 C C . ASN A 1 101 ? -15.274 -9.766 12.755 1.00 73.06 101 ASN A C 1
ATOM 749 O O . ASN A 1 101 ? -16.003 -10.131 13.675 1.00 73.06 101 ASN A O 1
ATOM 753 N N . LEU A 1 102 ? -14.605 -10.637 11.991 1.00 80.06 102 LEU A N 1
ATOM 754 C CA . LEU A 1 102 ? -14.654 -12.093 12.188 1.00 80.06 102 LEU A CA 1
ATOM 755 C C . LEU A 1 102 ? -14.011 -12.520 13.519 1.00 80.06 102 LEU A C 1
ATOM 757 O O . LEU A 1 102 ? -14.485 -13.455 14.158 1.00 80.06 102 LEU A O 1
ATOM 761 N N . GLU A 1 103 ? -12.998 -11.789 13.992 1.00 86.31 103 GLU A N 1
ATOM 762 C CA . GLU A 1 103 ? -12.392 -11.964 15.322 1.00 86.31 103 GLU A CA 1
ATOM 763 C C . GLU A 1 103 ? -13.246 -11.415 16.482 1.00 86.31 103 GLU A C 1
ATOM 765 O O . GLU A 1 103 ? -12.790 -11.405 17.626 1.00 86.31 103 GLU A O 1
ATOM 770 N N . LYS A 1 104 ? -14.477 -10.953 16.220 1.00 79.62 104 LYS A N 1
ATOM 771 C CA . LYS A 1 104 ? -15.373 -10.332 17.213 1.00 79.62 104 LYS A CA 1
ATOM 772 C C . LYS A 1 104 ? -14.769 -9.089 17.888 1.00 79.62 104 LYS A C 1
ATOM 774 O O . LYS A 1 104 ? -15.042 -8.823 19.056 1.00 79.62 104 LYS A O 1
ATOM 779 N N . LYS A 1 105 ? -13.971 -8.301 17.156 1.00 78.94 105 LYS A N 1
ATOM 780 C CA . LYS A 1 105 ? -13.386 -7.026 17.620 1.00 78.94 105 LYS A CA 1
ATOM 781 C C . LYS A 1 105 ? -13.944 -5.828 16.827 1.00 78.94 105 LYS A C 1
ATOM 783 O O . LYS A 1 105 ? -13.186 -5.163 16.111 1.00 78.94 105 LYS A O 1
ATOM 788 N N . PRO A 1 106 ? -15.249 -5.513 16.940 1.00 76.12 106 PRO A N 1
ATOM 789 C CA . PRO A 1 106 ? -15.904 -4.496 16.109 1.00 76.12 106 PRO A CA 1
ATOM 790 C C . PRO A 1 106 ? -15.354 -3.074 16.322 1.00 76.12 106 PRO A C 1
ATOM 792 O O . PRO A 1 106 ? -15.196 -2.326 15.357 1.00 76.12 106 PRO A O 1
ATOM 795 N N . ASP A 1 107 ? -14.963 -2.703 17.547 1.00 76.38 107 ASP A N 1
ATOM 796 C CA . ASP A 1 107 ? -14.352 -1.389 17.817 1.00 76.38 107 ASP A CA 1
ATOM 797 C C . ASP A 1 107 ? -12.981 -1.219 17.143 1.00 76.38 107 ASP A C 1
ATOM 799 O O . ASP A 1 107 ? -12.642 -0.141 16.632 1.00 76.38 107 ASP A O 1
ATOM 803 N N . ALA A 1 108 ? -12.190 -2.295 17.105 1.00 76.19 108 ALA A N 1
ATOM 804 C CA . ALA A 1 108 ? -10.913 -2.311 16.402 1.00 76.19 108 ALA A CA 1
ATOM 805 C C . ALA A 1 108 ? -11.129 -2.261 14.884 1.00 76.19 108 ALA A C 1
ATOM 807 O O . ALA A 1 108 ? -10.419 -1.528 14.197 1.00 76.19 108 ALA A O 1
ATOM 808 N N . ALA A 1 109 ? -12.139 -2.968 14.365 1.00 74.62 109 ALA A N 1
ATOM 809 C CA . ALA A 1 109 ? -12.507 -2.939 12.952 1.00 74.62 109 ALA A CA 1
ATOM 810 C C . ALA A 1 109 ? -12.927 -1.533 12.498 1.00 74.62 109 ALA A C 1
ATOM 812 O O . ALA A 1 109 ? -12.427 -1.036 11.488 1.00 74.62 109 ALA A O 1
ATOM 813 N N . ALA A 1 110 ? -13.775 -0.850 13.273 1.00 76.19 110 ALA A N 1
ATOM 814 C CA . ALA A 1 110 ? -14.199 0.521 12.990 1.00 76.19 110 ALA A CA 1
ATOM 815 C C . ALA A 1 110 ? -13.022 1.510 13.032 1.00 76.19 110 ALA A C 1
ATOM 817 O O . ALA A 1 110 ? -12.914 2.405 12.188 1.00 76.19 110 ALA A O 1
ATOM 818 N N . SER A 1 111 ? -12.111 1.337 13.991 1.00 79.50 111 SER A N 1
ATOM 819 C CA . SER A 1 111 ? -10.889 2.139 14.083 1.00 79.50 111 SER A CA 1
ATOM 820 C C . SER A 1 111 ? -9.971 1.909 12.880 1.00 79.50 111 SER A C 1
ATOM 822 O O . SER A 1 111 ? -9.518 2.867 12.256 1.00 79.50 111 SER A O 1
ATOM 824 N N . MET A 1 112 ? -9.754 0.648 12.503 1.00 80.31 112 MET A N 1
ATOM 825 C CA . MET A 1 112 ? -8.951 0.269 11.344 1.00 80.31 112 MET A CA 1
ATOM 826 C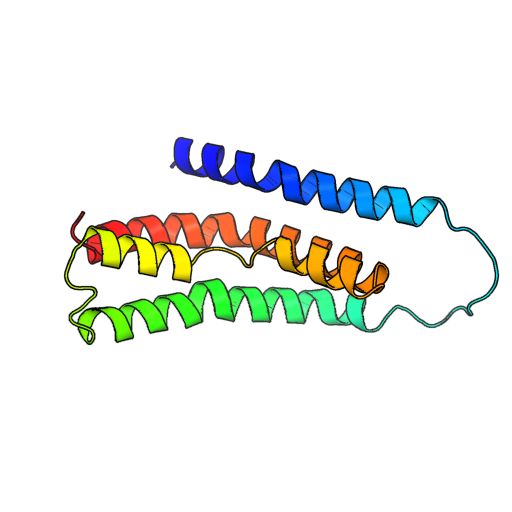 C . MET A 1 112 ? -9.555 0.797 10.039 1.00 80.31 112 MET A C 1
ATOM 828 O O . MET A 1 112 ? -8.826 1.305 9.192 1.00 80.31 112 MET A O 1
ATOM 832 N N . ALA A 1 113 ? -10.882 0.766 9.899 1.00 80.44 113 ALA A N 1
ATOM 833 C CA . ALA A 1 113 ? -11.576 1.317 8.741 1.00 80.44 113 ALA A CA 1
ATOM 834 C C . ALA A 1 113 ? -11.290 2.820 8.579 1.00 80.44 113 ALA A C 1
ATOM 836 O O . ALA A 1 113 ? -10.927 3.265 7.493 1.00 80.44 113 ALA A O 1
ATOM 837 N N . ARG A 1 114 ? -11.349 3.599 9.669 1.00 81.25 114 ARG A N 1
ATOM 838 C CA . ARG A 1 114 ? -10.998 5.032 9.646 1.00 81.25 114 ARG A CA 1
ATOM 839 C C . ARG A 1 114 ? -9.538 5.266 9.256 1.00 81.25 114 ARG A C 1
ATOM 841 O O . ARG A 1 114 ? -9.279 6.140 8.433 1.00 81.25 114 ARG A O 1
ATOM 848 N N . ILE A 1 115 ? -8.603 4.481 9.804 1.00 83.69 115 ILE A N 1
ATOM 849 C CA . ILE A 1 115 ? -7.178 4.543 9.427 1.00 83.69 115 ILE A CA 1
ATOM 850 C C . ILE A 1 115 ? -7.027 4.301 7.929 1.00 83.69 115 ILE A C 1
ATOM 852 O O . ILE A 1 115 ? -6.388 5.097 7.246 1.00 83.69 115 ILE A O 1
ATOM 856 N N . LEU A 1 116 ? -7.637 3.230 7.418 1.00 82.94 116 LEU A N 1
ATOM 857 C CA . LEU A 1 116 ? -7.587 2.877 6.005 1.00 82.94 116 LEU A CA 1
ATOM 858 C C . LEU A 1 116 ? -8.133 4.007 5.146 1.00 82.94 116 LEU A C 1
ATOM 860 O O . LEU A 1 116 ? -7.437 4.426 4.237 1.00 82.94 116 LEU A O 1
ATOM 864 N N . LEU A 1 117 ? -9.300 4.577 5.446 1.00 83.06 117 LEU A N 1
ATOM 865 C CA . LEU A 1 117 ? -9.826 5.681 4.637 1.00 83.06 117 LEU A CA 1
ATOM 866 C C . LEU A 1 117 ? -8.876 6.878 4.588 1.00 83.06 117 LEU A C 1
ATOM 868 O O . LEU A 1 117 ? -8.682 7.439 3.513 1.00 83.06 117 LEU A O 1
ATOM 872 N N . VAL A 1 118 ? -8.239 7.242 5.704 1.00 83.81 118 VAL A N 1
ATOM 873 C CA . VAL A 1 118 ? -7.253 8.334 5.708 1.00 83.81 118 VAL A CA 1
ATOM 874 C C . VAL A 1 118 ? -6.016 7.962 4.887 1.00 83.81 118 VAL A C 1
ATOM 876 O O . VAL A 1 118 ? -5.577 8.756 4.060 1.00 83.81 118 VAL A O 1
ATOM 879 N N . VAL A 1 119 ? -5.474 6.753 5.066 1.00 85.06 119 VAL A N 1
ATOM 880 C CA . VAL A 1 119 ? -4.320 6.253 4.295 1.00 85.06 119 VAL A CA 1
ATOM 881 C C . VAL A 1 119 ? -4.634 6.217 2.807 1.00 85.06 119 VAL A C 1
ATOM 883 O O . VAL A 1 119 ? -3.803 6.611 1.995 1.00 85.06 119 VAL A O 1
ATOM 886 N N . TYR A 1 120 ? -5.837 5.784 2.446 1.00 83.75 120 TYR A N 1
ATOM 887 C CA . TYR A 1 120 ? -6.312 5.843 1.082 1.00 83.75 120 TYR A CA 1
ATOM 888 C C . TYR A 1 120 ? -6.326 7.309 0.635 1.00 83.75 120 TYR A C 1
ATOM 890 O O . TYR A 1 120 ? -5.651 7.625 -0.336 1.00 83.75 120 TYR A O 1
ATOM 898 N N . LEU A 1 121 ? -7.009 8.233 1.321 1.00 83.62 121 LEU A N 1
ATOM 899 C CA . LEU A 1 121 ? -7.124 9.637 0.880 1.00 83.62 121 LEU A CA 1
ATOM 900 C C . LEU A 1 121 ? -5.756 10.283 0.632 1.00 83.62 121 LEU A C 1
ATOM 902 O O . LEU A 1 121 ? -5.543 10.900 -0.409 1.00 83.62 121 LEU A O 1
ATOM 906 N N . VAL A 1 122 ? -4.814 10.078 1.553 1.00 84.94 122 VAL A N 1
ATOM 907 C CA . VAL A 1 122 ? -3.435 10.569 1.427 1.00 84.94 122 VAL A CA 1
ATOM 908 C C . VAL A 1 122 ? -2.684 9.848 0.304 1.00 84.94 122 VAL A C 1
ATOM 910 O O . VAL A 1 122 ? -1.898 10.468 -0.406 1.00 84.94 122 VAL A O 1
ATOM 913 N N . GLY A 1 123 ? -2.950 8.557 0.111 1.00 83.19 123 GLY A N 1
ATOM 914 C CA . GLY A 1 123 ? -2.316 7.688 -0.876 1.00 83.19 123 GLY A CA 1
ATOM 915 C C . GLY A 1 123 ? -2.632 8.005 -2.338 1.00 83.19 123 GLY A C 1
ATOM 916 O O . GLY A 1 123 ? -1.859 7.622 -3.214 1.00 83.19 123 GLY A O 1
ATOM 917 N N . ALA A 1 124 ? -3.715 8.732 -2.632 1.00 82.44 124 ALA A N 1
ATOM 918 C CA . ALA A 1 124 ? -4.104 9.069 -4.007 1.00 82.44 124 ALA A CA 1
ATOM 919 C C . ALA A 1 124 ? -3.002 9.828 -4.773 1.00 82.44 124 ALA A C 1
ATOM 921 O O . ALA A 1 124 ? -2.750 9.561 -5.953 1.00 82.44 124 ALA A O 1
ATOM 922 N N . ILE A 1 125 ? -2.318 10.748 -4.088 1.00 85.25 125 ILE A N 1
ATOM 923 C CA . ILE A 1 125 ? -1.235 11.562 -4.650 1.00 85.25 125 ILE A CA 1
ATOM 924 C C . ILE A 1 125 ? 0.018 10.713 -4.938 1.00 85.25 125 ILE A C 1
ATOM 926 O O . ILE A 1 125 ? 0.418 10.651 -6.104 1.00 85.25 125 ILE A O 1
ATOM 930 N N . PRO A 1 126 ? 0.636 10.026 -3.952 1.00 84.69 126 PRO A N 1
ATOM 931 C CA . PRO A 1 126 ? 1.829 9.226 -4.201 1.00 84.69 126 PRO A CA 1
ATOM 932 C C . PRO A 1 126 ? 1.566 8.073 -5.171 1.00 84.69 126 PRO A C 1
ATOM 934 O O . PRO A 1 126 ? 2.433 7.804 -5.992 1.00 84.69 126 PRO A O 1
ATOM 937 N N . MET A 1 127 ? 0.377 7.454 -5.171 1.00 85.44 127 MET A N 1
ATOM 938 C CA . MET A 1 127 ? 0.021 6.451 -6.184 1.00 85.44 127 MET A CA 1
ATOM 939 C C . MET A 1 127 ? 0.048 7.020 -7.603 1.00 85.44 127 MET A C 1
ATOM 941 O O . MET A 1 127 ? 0.607 6.399 -8.503 1.00 85.44 127 MET A O 1
ATOM 945 N N . SER A 1 128 ? -0.527 8.207 -7.808 1.00 83.88 128 SER A N 1
ATOM 946 C CA . SER A 1 128 ? -0.567 8.846 -9.130 1.00 83.88 128 SER A CA 1
ATOM 947 C C . SER A 1 128 ? 0.836 9.201 -9.634 1.00 83.88 128 SER A C 1
ATOM 949 O O . SER A 1 128 ? 1.155 9.002 -10.808 1.00 83.88 128 SER A O 1
ATOM 951 N N . ILE A 1 129 ? 1.688 9.700 -8.735 1.00 86.12 129 ILE A N 1
ATOM 952 C CA . ILE A 1 129 ? 3.086 10.017 -9.037 1.00 86.12 129 ILE A CA 1
ATOM 953 C C . ILE A 1 129 ? 3.867 8.729 -9.322 1.00 86.12 129 ILE A C 1
ATOM 955 O O . ILE A 1 129 ? 4.491 8.614 -10.374 1.00 86.12 129 ILE A O 1
ATOM 959 N N . GLY A 1 130 ? 3.794 7.739 -8.429 1.00 85.12 130 GLY A N 1
ATOM 960 C CA . GLY A 1 130 ? 4.509 6.473 -8.563 1.00 85.12 130 GLY A CA 1
ATOM 961 C C . GLY A 1 130 ? 4.135 5.724 -9.835 1.00 85.12 130 GLY A C 1
ATOM 962 O O . GLY A 1 130 ? 5.028 5.292 -10.549 1.00 85.12 130 GLY A O 1
ATOM 963 N N . LEU A 1 131 ? 2.850 5.677 -10.200 1.00 84.44 131 LEU A N 1
ATOM 964 C CA . LEU A 1 131 ? 2.403 5.076 -11.458 1.00 84.44 131 LEU A CA 1
ATOM 965 C C . LEU A 1 131 ? 3.082 5.705 -12.683 1.00 84.44 131 LEU A C 1
ATOM 967 O O . LEU A 1 131 ? 3.497 4.991 -13.592 1.00 84.44 131 LEU A O 1
ATOM 971 N N . THR A 1 132 ? 3.240 7.030 -12.683 1.00 84.88 132 THR A N 1
ATOM 972 C CA . THR A 1 132 ? 3.911 7.749 -13.775 1.00 84.88 132 THR A CA 1
ATOM 973 C C . THR A 1 132 ? 5.378 7.322 -13.899 1.00 84.88 132 THR A C 1
ATOM 975 O O . THR A 1 132 ? 5.855 7.064 -15.001 1.00 84.88 132 THR A O 1
ATOM 978 N N . TYR A 1 133 ? 6.085 7.177 -12.774 1.00 85.62 133 TYR A N 1
ATOM 979 C CA . TYR A 1 133 ? 7.470 6.693 -12.760 1.00 85.62 133 TYR A CA 1
ATOM 980 C C . TYR A 1 133 ? 7.590 5.199 -13.093 1.00 85.62 133 TYR A C 1
ATOM 982 O O . TYR A 1 133 ? 8.532 4.790 -13.770 1.00 85.62 133 TYR A O 1
ATOM 990 N N . PHE A 1 134 ? 6.648 4.375 -12.635 1.00 86.12 134 PHE A N 1
ATOM 991 C CA . PHE A 1 134 ? 6.693 2.925 -12.814 1.00 86.12 134 PHE A CA 1
ATOM 992 C C . PHE A 1 134 ? 6.442 2.499 -14.253 1.00 86.12 134 PHE A C 1
ATOM 994 O O . PHE A 1 134 ? 7.054 1.528 -14.682 1.00 86.12 134 PHE A O 1
ATOM 1001 N N . LEU A 1 135 ? 5.613 3.228 -15.005 1.00 83.75 135 LEU A N 1
ATOM 1002 C CA . LEU A 1 135 ? 5.451 3.008 -16.446 1.00 83.75 135 LEU A CA 1
ATOM 1003 C C . LEU A 1 135 ? 6.792 3.181 -17.176 1.00 83.75 135 LEU A C 1
ATOM 1005 O O . LEU A 1 135 ? 7.260 2.259 -17.844 1.00 83.75 135 LEU A O 1
ATOM 1009 N N . GLY A 1 136 ? 7.486 4.295 -16.913 1.00 80.94 136 GLY A N 1
ATOM 1010 C CA . GLY A 1 136 ? 8.815 4.548 -17.473 1.00 80.94 136 GLY A CA 1
ATOM 1011 C C . GLY A 1 136 ? 9.865 3.511 -17.055 1.00 80.94 136 GLY A C 1
ATOM 1012 O O . GLY A 1 136 ? 10.661 3.077 -17.882 1.00 80.94 136 GLY A O 1
ATOM 1013 N N . PHE A 1 137 ? 9.855 3.064 -15.795 1.00 81.44 137 PHE A N 1
ATOM 1014 C CA . PHE A 1 137 ? 10.791 2.043 -15.303 1.00 81.44 137 PHE A CA 1
ATOM 1015 C C . PHE A 1 137 ? 10.492 0.634 -15.841 1.00 81.44 137 PHE A C 1
ATOM 1017 O O . PHE A 1 137 ? 11.411 -0.145 -16.095 1.00 81.44 137 PHE A O 1
ATOM 1024 N N . ALA A 1 138 ? 9.215 0.288 -16.012 1.00 79.88 138 ALA A N 1
ATOM 1025 C CA . ALA A 1 138 ? 8.802 -0.985 -16.592 1.00 79.88 138 ALA A CA 1
ATOM 1026 C C . ALA A 1 138 ? 9.071 -1.054 -18.105 1.00 79.88 138 ALA A C 1
ATOM 1028 O O . ALA A 1 138 ? 9.125 -2.159 -18.647 1.00 79.88 138 ALA A O 1
ATOM 1029 N N . GLY A 1 139 ? 9.284 0.095 -18.760 1.00 74.38 139 GLY A N 1
ATOM 1030 C CA . GLY A 1 139 ? 9.520 0.195 -20.200 1.00 74.38 139 GLY A CA 1
ATOM 1031 C C . GLY A 1 139 ? 8.241 0.032 -21.021 1.00 74.38 139 GLY A C 1
ATOM 1032 O O . GLY A 1 139 ? 8.295 -0.560 -22.099 1.00 74.38 139 GLY A O 1
ATOM 1033 N N . VAL A 1 140 ? 7.107 0.493 -20.476 1.00 60.56 140 VAL A N 1
ATOM 1034 C CA . VAL A 1 140 ? 5.770 0.456 -21.096 1.00 60.56 140 VAL A CA 1
ATOM 1035 C C . VAL A 1 140 ? 5.310 1.867 -21.432 1.00 60.56 140 VAL A C 1
ATOM 1037 O O . VAL A 1 140 ? 5.504 2.762 -20.579 1.00 60.56 140 VAL A O 1
#

Organism: Chondrus crispus (NCBI:txid2769)

Foldseek 3Di:
DVVLVVVLVVVCVVLVVVLVVLVVVVVVDDDDDDDPDCPPVLVVCLVVVLVVLLCCQLPVQLVVLLVCLVVDPVNLQLVSSLVSSLVSLDQDDLCVLVVCVVVVNSVVSSSVSVSSSSSSVVSSVSSVVSNVVSCVVSVD

InterPro domains:
  IPR045033 Protein PIN-LIKES 1/3/4/5/7 [PTHR31651] (2-135)

Sequence (140 aa):
MFSALQTLGSGYSPAAVLILAGSLA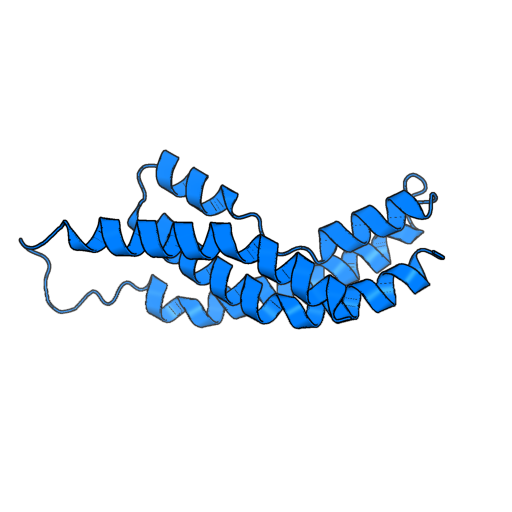RKVETPTSSAPGEVSSLQLRMPRLVIAISICRFIILPLLAILVIPRVSVFNTPFIKLAVLLEAIMPPAQNSTLILNLEKKPDAAASMARILLVVYLVGAIPMSIGLTYFLGFAGV